Protein AF-A0A450WAW4-F1 (afdb_monomer_lite)

Structure (mmCIF, N/CA/C/O backbone):
data_AF-A0A450WAW4-F1
#
_entry.id   AF-A0A450WAW4-F1
#
loop_
_atom_site.group_PDB
_atom_site.id
_atom_site.type_symbol
_atom_site.label_atom_id
_atom_site.label_alt_id
_atom_site.label_comp_id
_atom_site.label_asym_id
_atom_site.label_entity_id
_atom_site.label_seq_id
_atom_site.pdbx_PDB_ins_code
_atom_site.Cartn_x
_atom_site.Cartn_y
_atom_site.Cartn_z
_atom_site.occupancy
_atom_site.B_iso_or_equiv
_atom_site.auth_seq_id
_atom_site.auth_comp_id
_atom_site.auth_asym_id
_atom_site.auth_atom_id
_atom_site.pdbx_PDB_model_num
ATOM 1 N N . MET A 1 1 ? -32.361 -1.165 1.896 1.00 42.22 1 MET A N 1
ATOM 2 C CA . MET A 1 1 ? -31.022 -0.556 2.062 1.00 42.22 1 MET A CA 1
ATOM 3 C C . MET A 1 1 ? -30.195 -1.031 0.885 1.00 42.22 1 MET A C 1
ATOM 5 O O . MET A 1 1 ? -29.488 -2.025 0.979 1.00 42.22 1 MET A O 1
ATOM 9 N N . ASP A 1 2 ? -30.412 -0.399 -0.263 1.00 45.09 2 ASP A N 1
ATOM 10 C CA . ASP A 1 2 ? -29.865 -0.832 -1.543 1.00 45.09 2 ASP A CA 1
ATOM 11 C C . ASP A 1 2 ? -28.419 -0.367 -1.668 1.00 45.09 2 ASP A C 1
ATOM 13 O O . ASP A 1 2 ? -28.131 0.779 -2.021 1.00 45.09 2 ASP A O 1
ATOM 17 N N . SER A 1 3 ? -27.500 -1.272 -1.342 1.00 57.31 3 SER A N 1
ATOM 18 C CA . SER A 1 3 ? -26.073 -1.110 -1.597 1.00 57.31 3 SER A CA 1
ATOM 19 C C . SER A 1 3 ? -25.841 -1.094 -3.105 1.00 57.31 3 SER A C 1
ATOM 21 O O . SER A 1 3 ? -25.606 -2.128 -3.730 1.00 57.31 3 SER A O 1
ATOM 23 N N . LYS A 1 4 ? -25.927 0.092 -3.713 1.00 59.81 4 LYS A N 1
ATOM 24 C CA . LYS A 1 4 ? -25.506 0.320 -5.095 1.00 59.81 4 LYS A CA 1
ATOM 25 C C . LYS A 1 4 ? -24.020 -0.037 -5.195 1.00 59.81 4 LYS A C 1
ATOM 27 O O . LYS A 1 4 ? -23.168 0.743 -4.775 1.00 59.81 4 LYS A O 1
ATOM 32 N N . LYS A 1 5 ? -23.696 -1.217 -5.738 1.00 55.47 5 LYS A N 1
ATOM 33 C CA . LYS A 1 5 ? -22.341 -1.527 -6.211 1.00 55.47 5 LYS A CA 1
ATOM 34 C C . LYS A 1 5 ? -22.052 -0.582 -7.370 1.00 55.47 5 LYS A C 1
ATOM 36 O O . LYS A 1 5 ? -22.445 -0.844 -8.502 1.00 55.47 5 LYS A O 1
ATOM 41 N N . VAL A 1 6 ? -21.405 0.541 -7.083 1.00 58.81 6 VAL A N 1
ATOM 42 C CA . VAL A 1 6 ? -20.802 1.366 -8.125 1.00 58.81 6 VAL A CA 1
ATOM 43 C C . VAL A 1 6 ? -19.633 0.550 -8.661 1.00 58.81 6 VAL A C 1
ATOM 45 O O . VAL A 1 6 ? -18.601 0.426 -8.005 1.00 58.81 6 VAL A O 1
ATOM 48 N N . ALA A 1 7 ? -19.830 -0.093 -9.811 1.00 60.91 7 ALA A N 1
ATOM 49 C CA . ALA A 1 7 ? -18.734 -0.681 -10.557 1.00 60.91 7 ALA A CA 1
ATOM 50 C C . ALA A 1 7 ? -17.814 0.474 -10.956 1.00 60.91 7 ALA A C 1
ATOM 52 O O . ALA A 1 7 ? -18.151 1.278 -11.823 1.00 60.91 7 ALA A O 1
ATOM 53 N N . HIS A 1 8 ? -16.693 0.615 -10.254 1.00 60.03 8 HIS A N 1
ATOM 54 C CA . HIS A 1 8 ? -15.688 1.584 -10.642 1.00 60.03 8 HIS A CA 1
ATOM 55 C C . HIS A 1 8 ? -15.032 1.038 -11.908 1.00 60.03 8 HIS A C 1
ATOM 57 O O . HIS A 1 8 ? -14.295 0.055 -11.858 1.00 60.03 8 HIS A O 1
ATOM 63 N N . GLU A 1 9 ? -15.362 1.628 -13.054 1.00 66.81 9 GLU A N 1
ATOM 64 C CA . GLU A 1 9 ? -14.706 1.309 -14.316 1.00 66.81 9 GLU A CA 1
ATOM 65 C C . GLU A 1 9 ? -13.230 1.696 -14.187 1.00 66.81 9 GLU A C 1
ATOM 67 O O . GLU A 1 9 ? -12.869 2.877 -14.167 1.00 66.81 9 GLU A O 1
ATOM 72 N N . VAL A 1 10 ? -12.372 0.691 -14.007 1.00 65.88 10 VAL A N 1
ATOM 73 C CA . VAL A 1 10 ? -10.923 0.873 -14.000 1.00 65.88 10 VAL A CA 1
ATOM 74 C C . VAL A 1 10 ? -10.520 1.101 -15.448 1.00 65.88 10 VAL A C 1
ATOM 76 O O . VAL A 1 10 ? -10.347 0.151 -16.210 1.00 65.88 10 VAL A O 1
ATOM 79 N N . LYS A 1 11 ? -10.416 2.370 -15.849 1.00 67.38 11 LYS A N 1
ATOM 80 C CA . LYS A 1 11 ? -9.858 2.711 -17.158 1.00 67.38 11 LYS A CA 1
ATOM 81 C C . LYS A 1 11 ? -8.433 2.154 -17.215 1.00 67.38 11 LYS A C 1
ATOM 83 O O . LYS A 1 11 ? -7.652 2.448 -16.305 1.00 67.38 11 LYS A O 1
ATOM 88 N N . PRO A 1 12 ? -8.088 1.345 -18.228 1.00 68.19 12 PRO A N 1
ATOM 89 C CA . PRO A 1 12 ? -6.736 0.833 -18.350 1.00 68.19 12 PRO A CA 1
ATOM 90 C C . PRO A 1 12 ? -5.777 2.016 -18.472 1.00 68.19 12 PRO A C 1
ATOM 92 O O . PRO A 1 12 ? -5.998 2.929 -19.270 1.00 68.19 12 PRO A O 1
ATOM 95 N N . ILE A 1 13 ? -4.725 2.012 -17.656 1.00 67.75 13 ILE A N 1
ATOM 96 C CA . ILE A 1 13 ? -3.619 2.951 -17.820 1.00 67.75 13 ILE A CA 1
ATOM 97 C C . ILE A 1 13 ? -2.959 2.583 -19.151 1.00 67.75 13 ILE A C 1
ATOM 99 O O . ILE A 1 13 ? -2.386 1.502 -19.285 1.00 67.75 13 ILE A O 1
ATOM 103 N N . LEU A 1 14 ? -3.093 3.454 -20.148 1.00 65.38 14 LEU A N 1
ATOM 104 C CA . LEU A 1 14 ? -2.393 3.332 -21.423 1.00 65.38 14 LEU A CA 1
ATOM 105 C C . LEU A 1 14 ? -0.932 3.736 -21.200 1.00 65.38 14 LEU A C 1
ATOM 107 O O . LEU A 1 14 ? -0.572 4.883 -21.437 1.00 65.38 14 LEU A O 1
ATOM 111 N N . CYS A 1 15 ? -0.108 2.817 -20.699 1.00 63.72 15 CYS A N 1
ATOM 112 C CA . CYS A 1 15 ? 1.343 2.954 -20.825 1.00 63.72 15 CYS A CA 1
ATOM 113 C C . CYS A 1 15 ? 1.758 2.506 -22.224 1.00 63.72 15 CYS A C 1
ATOM 115 O O . CYS A 1 15 ? 1.214 1.525 -22.750 1.00 63.72 15 CYS A O 1
ATOM 117 N N . SER A 1 16 ? 2.724 3.198 -22.825 1.00 73.25 16 SER A N 1
ATOM 118 C CA . SER A 1 16 ? 3.321 2.719 -24.068 1.00 73.25 16 SER A CA 1
ATOM 119 C C . SER A 1 16 ? 4.060 1.385 -23.822 1.00 73.25 16 SER A C 1
ATOM 121 O O . SER A 1 16 ? 4.451 1.077 -22.690 1.00 73.25 16 SER A O 1
ATOM 123 N N . PRO A 1 17 ? 4.247 0.536 -24.851 1.00 71.06 17 PRO A N 1
ATOM 124 C CA . PRO A 1 17 ? 4.905 -0.766 -24.686 1.00 71.06 17 PRO A CA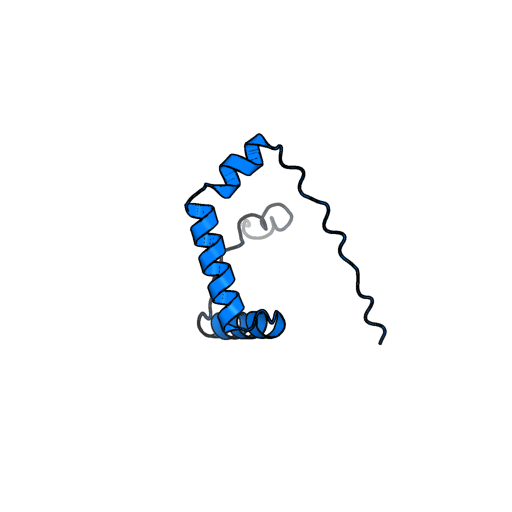 1
ATOM 125 C C . PRO A 1 17 ? 6.327 -0.673 -24.107 1.00 71.06 17 PRO A C 1
ATOM 127 O O . PRO A 1 17 ? 6.756 -1.551 -23.363 1.00 71.06 17 PRO A O 1
ATOM 130 N N . GLU A 1 18 ? 7.033 0.408 -24.431 1.00 68.25 18 GLU A N 1
ATOM 131 C CA . GLU A 1 18 ? 8.371 0.752 -23.937 1.00 68.25 18 GLU A CA 1
ATOM 132 C C . GLU A 1 18 ? 8.369 1.164 -22.454 1.00 68.25 18 GLU A C 1
ATOM 134 O O . GLU A 1 18 ? 9.208 0.694 -21.688 1.00 68.25 18 GLU A O 1
ATOM 139 N N . GLU A 1 19 ? 7.379 1.937 -22.000 1.00 66.62 19 GLU A N 1
ATOM 140 C CA . GLU A 1 19 ? 7.210 2.281 -20.579 1.00 66.62 19 GLU A CA 1
ATOM 141 C C . GLU A 1 19 ? 6.869 1.051 -19.725 1.00 66.62 19 GLU A C 1
ATOM 143 O O . GLU A 1 19 ? 7.298 0.927 -18.575 1.00 66.62 19 GLU A O 1
ATOM 148 N N . LEU A 1 20 ? 6.123 0.102 -20.296 1.00 68.38 20 LEU A N 1
ATOM 149 C CA . LEU A 1 20 ? 5.731 -1.125 -19.611 1.00 68.38 20 LEU A CA 1
ATOM 150 C C . LEU A 1 20 ? 6.912 -2.085 -19.382 1.00 68.38 20 LEU A C 1
ATOM 152 O O . LEU A 1 20 ? 6.870 -2.864 -18.429 1.00 68.38 20 LEU A O 1
ATOM 156 N N . ALA A 1 21 ? 7.944 -2.043 -20.232 1.00 65.06 21 ALA A N 1
ATOM 157 C CA . ALA A 1 21 ? 9.160 -2.842 -20.069 1.00 65.06 21 ALA A CA 1
ATOM 158 C C . ALA A 1 21 ? 9.988 -2.339 -18.877 1.00 65.06 21 ALA A C 1
ATOM 160 O O . ALA A 1 21 ? 10.291 -3.104 -17.965 1.00 65.06 21 ALA A O 1
ATOM 161 N N . CYS A 1 22 ? 10.231 -1.028 -18.813 1.00 60.09 22 CYS A N 1
ATOM 162 C CA . CYS A 1 22 ? 10.965 -0.407 -17.711 1.00 60.09 22 CYS A CA 1
ATOM 163 C C . CYS A 1 22 ? 10.261 -0.583 -16.352 1.00 60.09 22 CYS A C 1
ATOM 165 O O . CYS A 1 22 ? 10.931 -0.748 -15.342 1.00 60.09 22 CYS A O 1
ATOM 167 N N . LEU A 1 23 ? 8.921 -0.600 -16.310 1.00 68.12 23 LEU A N 1
ATOM 168 C CA . LEU A 1 23 ? 8.155 -0.792 -15.068 1.00 68.12 23 LEU A CA 1
ATOM 169 C C . LEU A 1 23 ? 8.144 -2.248 -14.563 1.00 68.12 23 LEU A C 1
ATOM 171 O O . LEU A 1 23 ? 7.908 -2.487 -13.379 1.00 68.12 23 LEU A O 1
ATOM 175 N N . LYS A 1 24 ? 8.307 -3.235 -15.452 1.00 74.00 24 LYS A N 1
ATOM 176 C CA . LYS A 1 24 ? 8.295 -4.661 -15.080 1.00 74.00 24 LYS A CA 1
ATOM 177 C C . LYS A 1 24 ? 9.632 -5.135 -14.526 1.00 74.00 24 LYS A C 1
ATOM 179 O O . LYS A 1 24 ? 9.623 -5.990 -13.650 1.00 74.00 24 LYS A O 1
ATOM 184 N N . ASP A 1 25 ? 10.723 -4.557 -15.008 1.00 79.81 25 ASP A N 1
ATOM 185 C CA . ASP A 1 25 ? 12.077 -4.958 -14.625 1.00 79.81 25 ASP A CA 1
ATOM 186 C C . ASP A 1 25 ? 12.694 -4.028 -13.564 1.00 79.81 25 ASP A C 1
ATOM 188 O O . ASP A 1 25 ? 13.847 -4.210 -13.173 1.00 79.81 25 ASP A O 1
ATOM 192 N N . ASP A 1 26 ? 11.943 -3.031 -13.078 1.00 86.19 26 ASP A N 1
ATOM 193 C CA . ASP A 1 26 ? 12.404 -2.145 -12.011 1.00 86.19 26 ASP A CA 1
ATOM 194 C C . ASP A 1 26 ? 12.480 -2.918 -10.674 1.00 86.19 26 ASP A C 1
ATOM 196 O O . ASP A 1 26 ? 11.446 -3.354 -10.146 1.00 86.19 26 ASP A O 1
ATOM 200 N N . PRO A 1 27 ? 13.681 -3.073 -10.080 1.00 89.31 27 PRO A N 1
ATOM 201 C CA . PRO A 1 27 ? 13.858 -3.817 -8.835 1.00 89.31 27 PRO A CA 1
ATOM 202 C C . PRO A 1 27 ? 13.064 -3.223 -7.660 1.00 89.31 27 PRO A C 1
ATOM 204 O O . PRO A 1 27 ? 12.636 -3.969 -6.778 1.00 89.31 27 PRO A O 1
ATOM 207 N N . ILE A 1 28 ? 12.811 -1.908 -7.655 1.00 89.62 28 ILE A N 1
ATOM 208 C CA . ILE A 1 28 ? 11.997 -1.244 -6.628 1.00 89.62 28 ILE A CA 1
ATOM 209 C C . ILE A 1 28 ? 10.534 -1.664 -6.776 1.00 89.62 28 ILE A C 1
ATOM 211 O O . ILE A 1 28 ? 9.844 -1.926 -5.788 1.00 89.62 28 ILE A O 1
ATOM 215 N N . VAL A 1 29 ? 10.036 -1.746 -8.011 1.00 88.69 29 VAL A N 1
ATOM 216 C CA . VAL A 1 29 ? 8.649 -2.144 -8.277 1.00 88.69 29 VAL A CA 1
ATOM 217 C C . VAL A 1 29 ? 8.411 -3.585 -7.838 1.00 88.69 29 VAL A C 1
ATOM 219 O O . VAL A 1 29 ? 7.391 -3.857 -7.198 1.00 88.69 29 VAL A O 1
ATOM 222 N N . GLU A 1 30 ? 9.348 -4.489 -8.119 1.00 89.44 30 GLU A N 1
ATOM 223 C CA . GLU A 1 30 ? 9.258 -5.889 -7.699 1.00 89.44 30 GLU A CA 1
ATOM 224 C C . GLU A 1 30 ? 9.305 -6.048 -6.173 1.00 89.44 30 GLU A C 1
ATOM 226 O O . GLU A 1 30 ? 8.495 -6.789 -5.610 1.00 89.44 30 GLU A O 1
ATOM 231 N N . GLU A 1 31 ? 10.148 -5.286 -5.470 1.00 91.75 31 GLU A N 1
ATOM 232 C CA . GLU A 1 31 ? 10.159 -5.268 -4.003 1.00 91.75 31 GLU A CA 1
ATOM 233 C C . GLU A 1 31 ? 8.805 -4.813 -3.433 1.00 91.75 31 GLU A C 1
ATOM 235 O O . GLU A 1 31 ? 8.220 -5.473 -2.565 1.00 91.75 31 GLU A O 1
ATOM 240 N N . ILE A 1 32 ? 8.250 -3.717 -3.961 1.00 90.12 32 ILE A N 1
ATOM 241 C CA . ILE A 1 32 ? 6.951 -3.194 -3.525 1.00 90.12 32 ILE A CA 1
ATOM 242 C C . ILE A 1 32 ? 5.826 -4.191 -3.827 1.00 90.12 32 ILE A C 1
ATOM 244 O O . ILE A 1 32 ? 4.935 -4.382 -2.989 1.00 90.12 32 ILE A O 1
ATOM 248 N N . ARG A 1 33 ? 5.847 -4.851 -4.992 1.00 90.88 33 ARG A N 1
ATOM 249 C CA . ARG A 1 33 ? 4.887 -5.909 -5.347 1.00 90.88 33 ARG A CA 1
ATOM 250 C C . ARG A 1 33 ? 4.980 -7.085 -4.384 1.00 90.88 33 ARG A C 1
ATOM 252 O O . ARG A 1 33 ? 3.942 -7.524 -3.879 1.00 90.88 33 ARG A O 1
ATOM 259 N N . ALA A 1 34 ? 6.186 -7.560 -4.085 1.00 90.19 34 ALA A N 1
ATOM 260 C CA . ALA A 1 34 ? 6.412 -8.659 -3.153 1.00 90.19 34 ALA A CA 1
ATOM 261 C C . ALA A 1 34 ? 5.919 -8.308 -1.742 1.00 90.19 34 ALA A C 1
ATOM 263 O O . ALA A 1 34 ? 5.156 -9.072 -1.145 1.00 90.19 34 ALA A O 1
ATOM 264 N N . TYR A 1 35 ? 6.267 -7.122 -1.234 1.00 91.31 35 TYR A N 1
ATOM 265 C CA . TYR A 1 35 ? 5.843 -6.664 0.088 1.00 91.31 35 TYR A CA 1
ATOM 266 C C . TYR A 1 35 ? 4.318 -6.546 0.196 1.00 91.31 35 TYR A C 1
ATOM 268 O O . TYR A 1 35 ? 3.716 -7.062 1.142 1.00 91.31 35 TYR A O 1
ATOM 276 N N . ARG A 1 36 ? 3.669 -5.908 -0.790 1.00 89.25 36 ARG A N 1
ATOM 277 C CA . ARG A 1 36 ? 2.205 -5.745 -0.816 1.00 89.25 36 ARG A CA 1
ATOM 278 C C . ARG A 1 36 ? 1.490 -7.090 -0.892 1.00 89.25 36 ARG A C 1
ATOM 280 O O . ARG A 1 36 ? 0.527 -7.300 -0.158 1.00 89.25 36 ARG A O 1
ATOM 287 N N . SER A 1 37 ? 1.988 -8.004 -1.723 1.00 89.19 37 SER A N 1
ATOM 288 C CA . SER A 1 37 ? 1.422 -9.350 -1.869 1.00 89.19 37 SER A CA 1
ATOM 289 C C . SER A 1 37 ? 1.559 -10.155 -0.578 1.00 89.19 37 SER A C 1
ATOM 291 O O . SER A 1 37 ? 0.589 -10.746 -0.111 1.00 89.19 37 SER A O 1
ATOM 293 N N . ALA A 1 38 ? 2.732 -10.119 0.058 1.00 91.56 38 ALA A N 1
ATOM 294 C CA . ALA A 1 38 ? 2.961 -10.783 1.337 1.00 91.56 38 ALA A CA 1
ATOM 295 C C . ALA A 1 38 ? 2.082 -10.201 2.455 1.00 91.56 38 ALA A C 1
ATOM 297 O O . ALA A 1 38 ? 1.543 -10.948 3.270 1.00 91.56 38 ALA A O 1
ATOM 298 N N . HIS A 1 39 ? 1.907 -8.877 2.497 1.00 87.69 39 HIS A N 1
ATOM 299 C CA . HIS A 1 39 ? 1.035 -8.224 3.470 1.00 87.69 39 HIS A CA 1
ATOM 300 C C . HIS A 1 39 ? -0.434 -8.616 3.267 1.00 87.69 39 HIS A C 1
ATOM 302 O O . HIS A 1 39 ? -1.094 -9.013 4.223 1.00 87.69 39 HIS A O 1
ATOM 308 N N . ALA A 1 40 ? -0.930 -8.590 2.028 1.00 88.25 40 ALA A N 1
ATOM 309 C CA . ALA A 1 40 ? -2.294 -9.008 1.717 1.00 88.25 40 ALA A CA 1
ATOM 310 C C . ALA A 1 40 ? -2.525 -10.492 2.050 1.00 88.25 40 ALA A C 1
ATOM 312 O O . ALA A 1 40 ? -3.536 -10.833 2.667 1.00 88.25 40 ALA A O 1
ATOM 313 N N . ALA A 1 41 ? -1.555 -11.362 1.751 1.00 92.06 41 ALA A N 1
ATOM 314 C CA . ALA A 1 41 ? -1.620 -12.785 2.071 1.00 92.06 41 ALA A CA 1
ATOM 315 C C . ALA A 1 41 ? -1.743 -13.053 3.582 1.00 92.06 41 ALA A C 1
ATOM 317 O O . ALA A 1 41 ? -2.511 -13.930 3.976 1.00 92.06 41 ALA A O 1
ATOM 318 N N . ARG A 1 42 ? -1.082 -12.261 4.444 1.00 91.19 42 ARG A N 1
ATOM 319 C CA . ARG A 1 42 ? -1.230 -12.359 5.917 1.00 91.19 42 ARG A CA 1
ATOM 320 C C . ARG A 1 42 ? -2.667 -12.137 6.389 1.00 91.19 42 ARG A C 1
ATOM 322 O O . ARG A 1 42 ? -3.056 -12.657 7.429 1.00 91.19 42 ARG A O 1
ATOM 329 N N . HIS A 1 43 ? -3.447 -11.383 5.621 1.00 90.88 43 HIS A N 1
ATOM 330 C CA . HIS A 1 43 ? -4.846 -11.083 5.905 1.00 90.88 43 HIS A CA 1
ATOM 331 C C . HIS A 1 43 ? -5.815 -11.859 4.998 1.00 90.88 43 HIS A C 1
ATOM 333 O O . HIS A 1 43 ? -7.010 -11.584 5.010 1.00 90.88 43 HIS A O 1
ATOM 339 N N . GLY A 1 44 ? -5.330 -12.840 4.227 1.00 91.25 44 GLY A N 1
ATOM 340 C CA . GLY A 1 44 ? -6.157 -13.648 3.327 1.00 91.25 44 GLY A CA 1
ATOM 341 C C . GLY A 1 44 ? -6.699 -12.886 2.115 1.00 91.25 44 GLY A C 1
ATOM 342 O O . GLY A 1 44 ? -7.716 -13.285 1.560 1.00 91.25 44 GLY A O 1
ATOM 343 N N . ASN A 1 45 ? -6.044 -11.791 1.716 1.00 87.44 45 ASN A N 1
ATOM 344 C CA . ASN A 1 45 ? -6.516 -10.855 0.687 1.00 87.44 45 ASN A CA 1
ATOM 345 C C . ASN A 1 45 ? -7.902 -10.245 0.992 1.00 87.44 45 ASN A C 1
ATOM 347 O O . ASN A 1 45 ? -8.587 -9.771 0.088 1.00 87.44 45 ASN A O 1
ATOM 351 N N . ASP A 1 46 ? -8.308 -10.243 2.263 1.00 91.25 46 ASP A N 1
ATOM 352 C CA . ASP A 1 46 ? -9.568 -9.674 2.734 1.00 91.25 46 ASP A CA 1
ATOM 353 C C . ASP A 1 46 ? -9.365 -8.193 3.092 1.00 91.25 46 ASP A C 1
ATOM 355 O O . ASP A 1 46 ? -8.641 -7.852 4.035 1.00 91.25 46 ASP A O 1
ATOM 359 N N . LEU A 1 47 ? -9.993 -7.306 2.315 1.00 87.75 47 LEU A N 1
ATOM 360 C CA . LEU A 1 47 ? -9.856 -5.857 2.469 1.00 87.75 47 LEU A CA 1
ATOM 361 C C . LEU A 1 47 ? -10.339 -5.367 3.837 1.00 87.75 47 LEU A C 1
ATOM 363 O O . LEU A 1 47 ? -9.713 -4.473 4.410 1.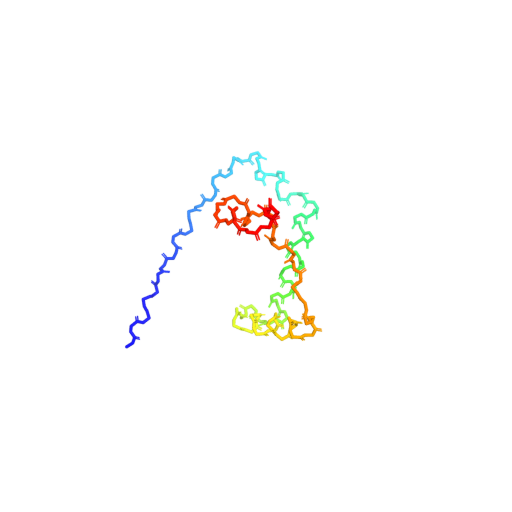00 87.75 47 LEU A O 1
ATOM 367 N N . ASP A 1 48 ? -11.392 -5.972 4.388 1.00 91.06 48 ASP A N 1
ATOM 368 C CA . ASP A 1 48 ? -11.955 -5.553 5.672 1.00 91.06 48 ASP A CA 1
ATOM 369 C C . ASP A 1 48 ? -10.986 -5.878 6.815 1.00 91.06 48 ASP A C 1
ATOM 371 O O . ASP A 1 48 ? -10.772 -5.068 7.723 1.00 91.06 48 ASP A O 1
ATOM 375 N N . ARG A 1 49 ? -10.313 -7.033 6.735 1.00 89.25 49 ARG A N 1
ATOM 376 C CA . ARG A 1 49 ? -9.288 -7.438 7.713 1.00 89.25 49 ARG A CA 1
ATOM 377 C C . ARG A 1 49 ? -8.041 -6.570 7.641 1.00 89.25 49 ARG A C 1
ATOM 379 O O . ARG A 1 49 ? -7.500 -6.207 8.684 1.00 89.25 49 ARG A O 1
ATOM 386 N N . ILE A 1 50 ? -7.590 -6.233 6.432 1.00 88.94 50 ILE A N 1
ATOM 387 C CA . ILE A 1 50 ? -6.444 -5.334 6.231 1.00 88.94 50 ILE A CA 1
ATOM 388 C C . ILE A 1 50 ? -6.764 -3.955 6.816 1.00 88.94 50 ILE A C 1
ATOM 390 O O . ILE A 1 50 ? -5.968 -3.399 7.573 1.00 88.94 50 ILE A O 1
ATOM 394 N N . PHE A 1 51 ? -7.954 -3.422 6.526 1.00 88.69 51 PHE A N 1
ATOM 395 C CA . PHE A 1 51 ? -8.398 -2.139 7.063 1.00 88.69 51 PHE A CA 1
ATOM 396 C C . PHE A 1 51 ? -8.449 -2.143 8.595 1.00 88.69 51 PHE A C 1
ATOM 398 O O . PHE A 1 51 ? -7.921 -1.227 9.232 1.00 88.69 51 PHE A O 1
ATOM 405 N N . ALA A 1 52 ? -9.023 -3.188 9.196 1.00 89.50 52 ALA A N 1
ATOM 406 C CA . ALA A 1 52 ? -9.081 -3.333 10.647 1.00 89.50 52 ALA A CA 1
ATOM 407 C C . ALA A 1 52 ? -7.679 -3.361 11.282 1.00 89.50 52 ALA A C 1
ATOM 409 O O . ALA A 1 52 ? -7.439 -2.649 12.259 1.00 89.50 52 ALA A O 1
ATOM 410 N N . ALA A 1 53 ? -6.740 -4.113 10.697 1.00 87.88 53 ALA A N 1
ATOM 411 C CA . ALA A 1 53 ? -5.363 -4.205 11.180 1.00 87.88 53 ALA A CA 1
ATOM 412 C C . ALA A 1 53 ? -4.623 -2.858 11.107 1.00 87.88 53 ALA A C 1
ATOM 414 O O . ALA A 1 53 ? -3.935 -2.469 12.054 1.00 87.88 53 ALA A O 1
ATOM 415 N N . ILE A 1 54 ? -4.802 -2.106 10.015 1.00 85.50 54 ILE A N 1
ATOM 416 C CA . ILE A 1 54 ? -4.244 -0.753 9.876 1.00 85.50 54 ILE A CA 1
ATOM 417 C C . ILE A 1 54 ? -4.835 0.172 10.946 1.00 85.50 54 ILE A C 1
ATOM 419 O O . ILE A 1 54 ? -4.092 0.876 11.630 1.00 85.50 54 ILE A O 1
ATOM 423 N N . LYS A 1 55 ? -6.158 0.133 11.145 1.00 85.69 55 LYS A N 1
ATOM 424 C CA . LYS A 1 55 ? -6.849 0.976 12.130 1.00 85.69 55 LYS A CA 1
ATOM 425 C C . LYS A 1 55 ? -6.424 0.674 13.566 1.00 85.69 55 LYS A C 1
ATOM 427 O O . LYS A 1 55 ? -6.362 1.578 14.397 1.00 85.69 55 LYS A O 1
ATOM 432 N N . GLU A 1 56 ? -6.132 -0.585 13.873 1.00 86.12 56 GLU A N 1
ATOM 433 C CA . GLU A 1 56 ? -5.558 -0.981 15.157 1.00 86.12 56 GLU A CA 1
ATOM 434 C C . GLU A 1 56 ? -4.127 -0.450 15.325 1.00 86.12 56 GLU A C 1
ATOM 436 O O . GLU A 1 56 ? -3.787 0.082 16.384 1.00 86.12 56 GLU A O 1
ATOM 441 N N . GLY A 1 57 ? -3.307 -0.523 14.273 1.00 80.56 57 GLY A N 1
ATOM 442 C CA . GLY A 1 57 ? -1.961 0.050 14.250 1.00 80.56 57 GLY A CA 1
ATOM 443 C C . GLY A 1 57 ? -1.953 1.558 14.506 1.00 80.56 57 GLY A C 1
ATOM 444 O O . GLY A 1 57 ? -1.166 2.032 15.322 1.00 80.56 57 GLY A O 1
ATOM 445 N N . GLU A 1 58 ? -2.876 2.309 13.900 1.00 80.62 58 GLU A N 1
ATOM 446 C CA . GLU A 1 58 ? -3.025 3.752 14.141 1.00 80.62 58 GLU A CA 1
ATOM 447 C C . GLU A 1 58 ? -3.274 4.092 15.618 1.00 80.62 58 GLU A C 1
ATOM 449 O O . GLU A 1 58 ? -2.831 5.133 16.082 1.00 80.62 58 GLU A O 1
ATOM 454 N N . LYS A 1 59 ? -3.930 3.222 16.398 1.00 79.31 59 LYS A N 1
ATOM 455 C CA . LYS A 1 59 ? -4.125 3.466 17.840 1.00 79.31 59 LYS A CA 1
ATOM 456 C C . LYS A 1 59 ? -2.822 3.372 18.633 1.00 79.31 59 LYS A C 1
ATOM 458 O O . LYS A 1 59 ? -2.695 4.030 19.662 1.00 79.31 59 LYS A O 1
ATOM 463 N N . LYS A 1 60 ? -1.865 2.553 18.177 1.00 77.00 60 LYS A N 1
ATOM 464 C CA . LYS A 1 60 ? -0.541 2.418 18.813 1.00 77.00 60 LYS A CA 1
ATOM 465 C C . LYS A 1 60 ? 0.314 3.662 18.593 1.00 77.00 60 LYS A C 1
ATOM 467 O O . LYS A 1 60 ? 1.097 4.030 19.462 1.00 77.00 60 LYS A O 1
ATOM 472 N N . TYR A 1 61 ? 0.133 4.324 17.457 1.00 68.31 61 TYR A N 1
ATOM 473 C CA . TYR A 1 61 ? 0.794 5.579 17.133 1.00 68.31 61 TYR A CA 1
ATOM 474 C C . TYR A 1 61 ? -0.205 6.715 17.348 1.00 68.31 61 TYR A C 1
ATOM 476 O O . TYR A 1 61 ? -0.851 7.164 16.413 1.00 68.31 61 TYR A O 1
ATOM 484 N N . GLY A 1 62 ? -0.341 7.190 18.590 1.00 62.78 62 GLY A N 1
ATOM 485 C CA . GLY A 1 62 ? -1.303 8.238 18.978 1.00 62.78 62 GLY A CA 1
ATOM 486 C C . GLY A 1 62 ? -1.131 9.612 18.297 1.00 62.78 62 GLY A C 1
ATOM 487 O O . GLY A 1 62 ? -1.775 10.573 18.705 1.00 62.78 62 GLY A O 1
ATOM 488 N N . GLY A 1 63 ? -0.269 9.721 17.281 1.00 67.00 63 GLY A N 1
ATOM 489 C CA . GLY A 1 63 ? -0.028 10.913 16.476 1.00 67.00 63 GLY A CA 1
ATOM 490 C C . GLY A 1 63 ? -0.289 10.665 14.989 1.00 67.00 63 GLY A C 1
ATOM 491 O O . GLY A 1 63 ? -0.339 9.533 14.512 1.00 67.00 63 GLY A O 1
ATOM 492 N N . ARG A 1 64 ? -0.454 11.748 14.225 1.00 61.28 64 ARG A N 1
ATOM 493 C CA . ARG A 1 64 ? -0.674 11.682 12.776 1.00 61.28 64 ARG A CA 1
ATOM 494 C C . ARG A 1 64 ? 0.571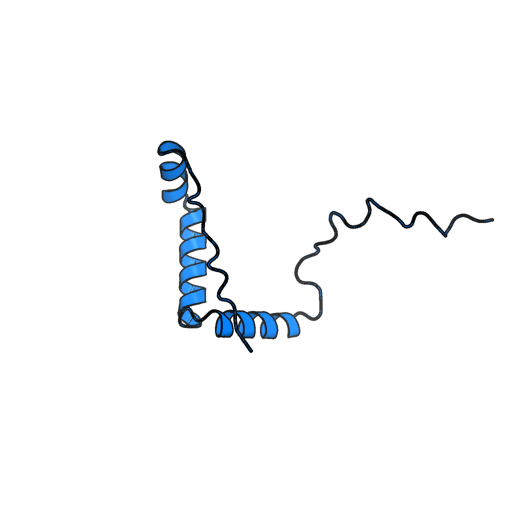 11.070 12.102 1.00 61.28 64 ARG A C 1
ATOM 496 O O . ARG A 1 64 ? 1.596 11.734 12.010 1.00 61.28 64 ARG A O 1
ATOM 503 N N . LEU A 1 65 ? 0.479 9.818 11.631 1.00 64.50 65 LEU A N 1
ATOM 504 C CA . LEU A 1 65 ? 1.605 9.064 11.039 1.00 64.50 65 LEU A CA 1
ATOM 505 C C . LEU A 1 65 ? 2.217 9.758 9.808 1.00 64.50 65 LEU A C 1
ATOM 507 O O . LEU A 1 65 ? 3.394 9.592 9.510 1.00 64.50 65 LEU A O 1
ATOM 511 N N . VAL A 1 66 ? 1.411 10.553 9.099 1.00 65.88 66 VAL A N 1
ATOM 512 C CA . VAL A 1 66 ? 1.833 11.344 7.941 1.00 65.88 66 VAL A CA 1
ATOM 513 C C . VAL A 1 66 ? 1.367 12.786 8.081 1.00 65.88 66 VAL A C 1
ATOM 515 O O . VAL A 1 66 ? 0.176 13.061 8.251 1.00 65.88 66 VAL A O 1
ATOM 518 N N . ASN A 1 67 ? 2.305 13.723 7.967 1.00 64.12 67 ASN A N 1
ATOM 519 C CA . ASN A 1 67 ? 2.000 15.144 8.009 1.00 64.12 67 ASN A CA 1
ATOM 520 C C . ASN A 1 67 ? 1.480 15.601 6.635 1.00 64.12 67 ASN A C 1
ATOM 522 O O . ASN A 1 67 ? 2.241 15.950 5.735 1.00 64.12 67 ASN A O 1
ATOM 526 N N . ARG A 1 68 ? 0.159 15.522 6.440 1.00 65.00 68 ARG A N 1
ATOM 527 C CA . ARG A 1 68 ? -0.509 15.904 5.181 1.00 65.00 68 ARG A CA 1
ATOM 528 C C . ARG A 1 68 ? -0.667 17.418 4.994 1.00 65.00 68 ARG A C 1
ATOM 530 O O . ARG A 1 68 ? -1.214 17.838 3.979 1.00 65.00 68 ARG A O 1
ATOM 537 N N . ASP A 1 69 ? -0.169 18.228 5.925 1.00 60.12 69 ASP A N 1
ATOM 538 C CA . ASP A 1 69 ? -0.364 19.682 5.960 1.00 60.12 69 ASP A CA 1
ATOM 539 C C . ASP A 1 69 ? 0.549 20.430 4.972 1.00 60.12 69 ASP A C 1
ATOM 541 O O . ASP A 1 69 ? 1.201 21.406 5.322 1.00 60.12 69 ASP A O 1
ATOM 545 N N . HIS A 1 70 ? 0.595 19.986 3.715 1.00 61.00 70 HIS A N 1
ATOM 546 C CA . HIS A 1 70 ? 1.326 20.692 2.664 1.00 61.00 70 HIS A CA 1
ATOM 547 C C . HIS A 1 70 ? 0.448 21.653 1.851 1.00 61.00 70 HIS A C 1
ATOM 549 O O . HIS A 1 70 ? 1.009 22.426 1.094 1.00 61.00 70 HIS A O 1
ATOM 555 N N . ASN A 1 71 ? -0.888 21.670 2.003 1.00 57.47 71 ASN A N 1
ATOM 556 C CA . ASN A 1 71 ? -1.769 22.624 1.300 1.00 57.47 71 ASN A CA 1
ATOM 557 C C . ASN A 1 71 ? -3.126 22.831 2.009 1.00 57.47 71 ASN A C 1
ATOM 559 O O . ASN A 1 71 ? -4.173 22.468 1.482 1.00 57.47 71 ASN A O 1
ATOM 563 N N . ALA A 1 72 ? -3.129 23.417 3.210 1.00 51.59 72 ALA A N 1
ATOM 564 C CA . ALA A 1 72 ? -4.357 23.935 3.842 1.00 51.59 72 ALA A CA 1
ATOM 565 C C . ALA A 1 72 ? -4.278 25.442 4.166 1.00 51.59 72 ALA A C 1
ATOM 567 O O . ALA A 1 72 ? -5.145 25.976 4.848 1.00 51.59 72 ALA A O 1
ATOM 568 N N . ALA A 1 73 ? -3.241 26.135 3.677 1.00 47.78 73 ALA A N 1
ATOM 569 C CA . ALA A 1 73 ? -2.985 27.552 3.947 1.00 47.78 73 ALA A CA 1
ATOM 570 C C . ALA A 1 73 ? -2.955 28.422 2.677 1.00 47.78 73 ALA A C 1
ATOM 572 O O . ALA A 1 73 ? -2.314 29.466 2.645 1.00 47.78 73 ALA A O 1
ATOM 573 N N . GLN A 1 74 ? -3.688 28.028 1.636 1.00 49.72 74 GLN A N 1
ATOM 574 C CA . GLN A 1 74 ? -4.063 28.938 0.557 1.00 49.72 74 GLN A CA 1
ATOM 575 C C . GLN A 1 74 ? -5.580 28.881 0.402 1.00 49.72 74 GLN A C 1
ATOM 577 O O . GLN A 1 74 ? -6.077 28.247 -0.512 1.00 49.72 74 GLN A O 1
ATOM 582 N N . VAL A 1 75 ? -6.295 29.426 1.389 1.00 48.62 75 VAL A N 1
ATOM 583 C CA . VAL A 1 75 ? -7.527 30.235 1.287 1.00 48.62 75 VAL A CA 1
ATOM 584 C C . VAL A 1 75 ? -8.117 30.330 2.704 1.00 48.62 75 VAL A C 1
ATOM 586 O O . VAL A 1 75 ? -8.728 29.393 3.203 1.00 48.62 75 VAL A O 1
ATOM 589 N N . GLY A 1 76 ? -7.956 31.499 3.335 1.00 45.78 76 GLY A N 1
ATOM 590 C CA . GLY A 1 76 ? -9.019 32.040 4.183 1.00 45.78 76 GLY A CA 1
ATOM 591 C C . GLY A 1 76 ? -8.899 31.957 5.704 1.00 45.78 76 GLY A C 1
ATOM 592 O O . GLY A 1 76 ? -9.879 31.576 6.317 1.00 45.78 76 GLY A O 1
ATOM 593 N N . ILE A 1 77 ? -7.800 32.407 6.325 1.00 41.56 77 ILE A N 1
ATOM 594 C CA . ILE A 1 77 ? -7.879 33.126 7.622 1.00 41.56 77 ILE A CA 1
ATOM 595 C C . ILE A 1 77 ? -6.635 34.003 7.848 1.00 41.56 77 ILE A C 1
ATOM 597 O O . ILE A 1 77 ? -5.815 33.783 8.732 1.00 41.56 77 ILE A O 1
ATOM 601 N N . ALA A 1 78 ? -6.490 35.042 7.024 1.00 44.88 78 ALA A N 1
ATOM 602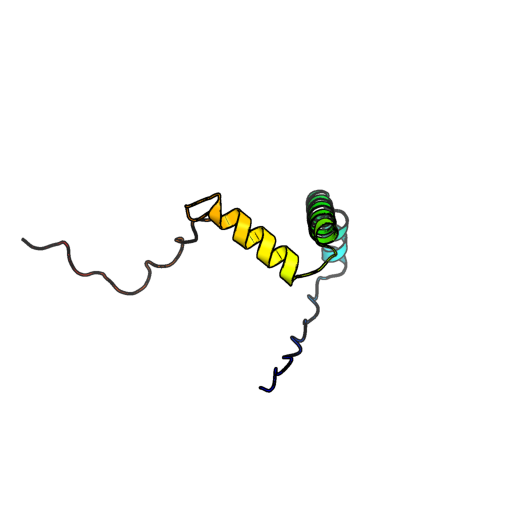 C CA . ALA A 1 78 ? -5.710 36.220 7.394 1.00 44.88 78 ALA A CA 1
ATOM 603 C C . ALA A 1 78 ? -6.613 37.166 8.203 1.00 44.88 78 ALA A C 1
ATOM 605 O O . ALA A 1 78 ? -7.093 38.162 7.687 1.00 44.88 78 ALA A O 1
ATOM 606 N N . LEU A 1 79 ? -6.902 36.798 9.447 1.00 47.34 79 LEU A N 1
ATOM 607 C CA . LEU A 1 79 ? -7.404 37.640 10.539 1.00 47.34 79 LEU A CA 1
ATOM 608 C C . LEU A 1 79 ? -7.065 36.782 11.772 1.00 47.34 79 LEU A C 1
ATOM 610 O O . LEU A 1 79 ? -7.572 35.676 11.890 1.00 47.34 79 LEU A O 1
ATOM 614 N N . GLN A 1 80 ? -6.156 37.137 12.680 1.00 47.88 80 GLN A N 1
ATOM 615 C CA . GLN A 1 80 ? -6.422 38.163 13.683 1.00 47.88 80 GLN A CA 1
ATOM 616 C C . GLN A 1 80 ? -5.240 38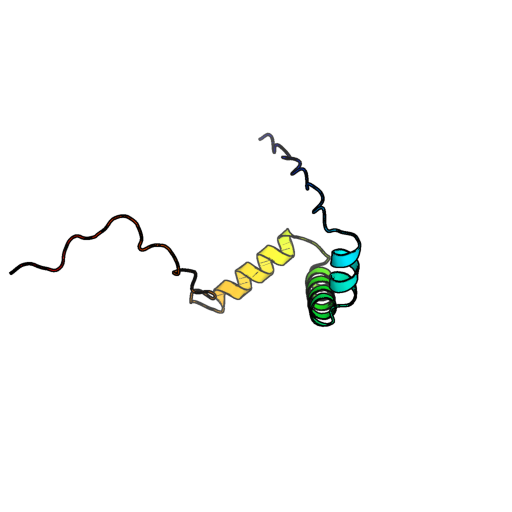.269 14.671 1.00 47.88 80 GLN A C 1
ATOM 618 O O . GLN A 1 80 ? -5.416 37.993 15.846 1.00 47.88 80 GLN A O 1
ATOM 623 N N . CYS A 1 81 ? -4.037 38.659 14.233 1.00 38.38 81 CYS A N 1
ATOM 624 C CA . CYS A 1 81 ? -2.914 38.923 15.156 1.00 38.38 81 CYS A CA 1
ATOM 625 C C . CYS A 1 81 ? -2.017 40.093 14.709 1.00 38.38 81 CYS A C 1
ATOM 627 O O . CYS A 1 81 ? -0.804 40.000 14.826 1.00 38.38 81 CYS A O 1
ATOM 629 N N . ILE A 1 82 ? -2.577 41.193 14.191 1.00 45.28 82 ILE A N 1
ATOM 630 C CA . ILE A 1 82 ? -1.868 42.487 14.137 1.00 45.28 82 ILE A CA 1
ATOM 631 C C . ILE A 1 82 ? -2.875 43.603 14.452 1.00 45.28 82 ILE A C 1
ATOM 633 O O . ILE A 1 82 ? -3.513 44.162 13.566 1.00 45.28 82 ILE A O 1
ATOM 637 N N . ARG A 1 83 ? -3.061 43.859 15.746 1.00 34.81 83 ARG A N 1
ATOM 638 C CA . ARG A 1 83 ? -3.399 45.169 16.326 1.00 34.81 83 ARG A CA 1
ATOM 639 C C . ARG A 1 83 ? -2.536 45.278 17.583 1.00 34.81 83 ARG A C 1
ATOM 641 O O . ARG A 1 83 ? -2.570 44.354 18.398 1.00 34.81 83 ARG A O 1
ATOM 648 N N . PRO A 1 84 ? -1.652 46.274 17.644 1.00 45.88 84 PRO A N 1
ATOM 649 C CA . PRO A 1 84 ? -1.993 47.562 18.249 1.00 45.88 84 PRO A CA 1
ATOM 650 C C . PRO A 1 84 ? -2.518 48.578 17.237 1.00 45.88 84 PRO A C 1
ATOM 652 O O . PRO A 1 84 ? -1.968 48.640 16.117 1.00 45.88 84 PRO A O 1
#

pLDDT: mean 71.09, std 16.61, range [34.81, 92.06]

Sequence (84 aa):
MDSKKVAHEVKPILCSPEELACLKDDPIVEEIRAYRSAHAARHGNDLDRIFAAIKEGEKKYGGRLVNRDHNAAQVGIALQCIRP

Secondary structure (DSSP, 8-state):
----------------HHHHHHHHS-HHHHHHHHHHH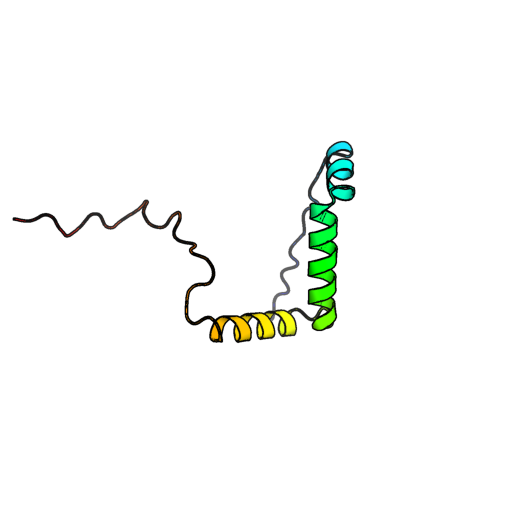HHHHHTTT-HHHHHHHHHHHHHHS-S-SS--TTSS-SSS---SS---

Radius of gyration: 21.37 Å; chains: 1; bounding box: 45×61×44 Å

Organism: NCBI:txid2126335

Foldseek 3Di:
DDPPPPPPPPDDDPDPPVRVVCLVPPPVNVVVVVVVVVLCVVQVVDPVSSVVVVVVVCVVVVDDPDDPPPDPPPDDDPDDPDDD